Protein AF-A0A2S5M3R2-F1 (afdb_monomer)

Structure (mmCIF, N/CA/C/O backbone):
data_AF-A0A2S5M3R2-F1
#
_entry.id   AF-A0A2S5M3R2-F1
#
loop_
_atom_site.group_PDB
_atom_site.id
_atom_site.type_symbol
_atom_site.label_atom_id
_atom_site.label_alt_id
_atom_site.label_comp_id
_atom_site.label_asym_id
_atom_site.label_entity_id
_atom_site.label_seq_id
_atom_site.pdbx_PDB_ins_code
_atom_site.Cartn_x
_atom_site.Cartn_y
_atom_site.Cartn_z
_atom_site.occupancy
_atom_site.B_iso_or_equiv
_atom_site.auth_seq_id
_atom_site.auth_comp_id
_atom_site.auth_asym_id
_atom_site.auth_atom_id
_atom_site.pdbx_PDB_model_num
ATOM 1 N N . ASP A 1 1 ? -3.851 -7.785 20.267 1.00 93.06 1 ASP A N 1
ATOM 2 C CA . ASP A 1 1 ? -2.879 -7.201 19.318 1.00 93.06 1 ASP A CA 1
ATOM 3 C C . ASP A 1 1 ? -2.340 -8.259 18.379 1.00 93.06 1 ASP A C 1
ATOM 5 O O . ASP A 1 1 ? -2.235 -9.416 18.776 1.00 93.06 1 ASP A O 1
ATOM 9 N N . PHE A 1 2 ? -2.043 -7.892 17.132 1.00 96.75 2 PHE A N 1
ATOM 10 C CA . PHE A 1 2 ? -1.463 -8.812 16.149 1.00 96.75 2 PHE A CA 1
ATOM 11 C C . PHE A 1 2 ? -0.685 -8.077 15.053 1.00 96.75 2 PHE A C 1
ATOM 13 O O . PHE A 1 2 ? -0.838 -6.873 14.852 1.00 96.75 2 PHE A O 1
ATOM 20 N N . THR A 1 3 ? 0.117 -8.833 14.301 1.00 97.94 3 THR A N 1
ATOM 21 C CA . THR A 1 3 ? 0.715 -8.380 13.040 1.00 97.94 3 THR A CA 1
ATOM 22 C C . THR A 1 3 ? 0.255 -9.265 11.887 1.00 97.94 3 THR A C 1
ATOM 24 O O . THR A 1 3 ? -0.138 -10.418 12.083 1.00 97.94 3 THR A O 1
ATOM 27 N N . GLU A 1 4 ? 0.246 -8.704 10.684 1.00 98.31 4 GLU A N 1
ATOM 28 C CA . GLU A 1 4 ? -0.125 -9.390 9.447 1.00 98.31 4 GLU A CA 1
ATOM 29 C C . GLU A 1 4 ? 0.669 -8.778 8.283 1.00 98.31 4 GLU A C 1
ATOM 31 O O . GLU A 1 4 ? 1.124 -7.636 8.367 1.00 98.31 4 GLU A O 1
ATOM 36 N N . THR A 1 5 ? 0.880 -9.521 7.195 1.00 98.56 5 THR A N 1
ATOM 37 C CA . THR A 1 5 ? 1.657 -9.029 6.046 1.00 98.56 5 THR A CA 1
ATOM 38 C C . THR A 1 5 ? 0.950 -9.277 4.716 1.00 98.56 5 THR A C 1
ATOM 40 O O . THR A 1 5 ? 0.151 -10.204 4.574 1.00 98.56 5 THR A O 1
ATOM 43 N N . ARG A 1 6 ? 1.254 -8.450 3.712 1.00 98.38 6 ARG A N 1
ATOM 44 C CA . ARG A 1 6 ? 0.851 -8.639 2.311 1.00 98.38 6 ARG A CA 1
ATOM 45 C C . ARG A 1 6 ? 2.055 -8.524 1.398 1.00 98.38 6 ARG A C 1
ATOM 47 O O . ARG A 1 6 ? 2.900 -7.651 1.597 1.00 98.38 6 ARG A O 1
ATOM 54 N N . ASN A 1 7 ? 2.103 -9.393 0.389 1.00 98.12 7 ASN A N 1
ATOM 55 C CA . ASN A 1 7 ? 3.138 -9.420 -0.649 1.00 98.12 7 ASN A CA 1
ATOM 56 C C . ASN A 1 7 ? 4.573 -9.477 -0.096 1.00 98.12 7 ASN A C 1
ATOM 58 O O . ASN A 1 7 ? 5.511 -8.973 -0.711 1.00 98.12 7 ASN A O 1
ATOM 62 N N . LEU A 1 8 ? 4.744 -10.084 1.079 1.00 98.06 8 LEU A N 1
ATOM 63 C CA . LEU A 1 8 ? 6.023 -10.253 1.755 1.00 98.06 8 LEU A CA 1
ATOM 64 C C . LEU A 1 8 ? 6.329 -11.745 1.913 1.00 98.06 8 LEU A C 1
ATOM 66 O O . LEU A 1 8 ? 5.417 -12.528 2.173 1.00 98.06 8 LEU A O 1
ATOM 70 N N . PRO A 1 9 ? 7.604 -12.155 1.810 1.00 97.19 9 PRO A N 1
ATOM 71 C CA . PRO A 1 9 ? 8.002 -13.561 1.909 1.00 97.19 9 PRO A CA 1
ATOM 72 C C . PRO A 1 9 ? 8.023 -14.078 3.358 1.00 97.19 9 PRO A C 1
ATOM 74 O O . PRO A 1 9 ? 8.570 -15.139 3.643 1.00 97.19 9 PRO A O 1
ATOM 77 N N . THR A 1 10 ? 7.512 -13.304 4.313 1.00 97.69 10 THR A N 1
ATOM 78 C CA . THR A 1 10 ? 7.632 -13.586 5.740 1.00 97.69 10 THR A CA 1
ATOM 79 C C . THR A 1 10 ? 6.493 -12.937 6.512 1.00 97.69 10 THR A C 1
ATOM 81 O O . THR A 1 10 ? 6.037 -11.856 6.146 1.00 97.69 10 THR A O 1
ATOM 84 N N . ARG A 1 11 ? 6.069 -13.590 7.599 1.00 96.44 11 ARG A N 1
ATOM 85 C CA . ARG A 1 11 ? 5.111 -13.049 8.577 1.00 96.44 11 ARG A CA 1
ATOM 86 C C . ARG A 1 11 ? 5.793 -12.418 9.796 1.00 96.44 11 ARG A C 1
ATOM 88 O O . ARG A 1 11 ? 5.116 -11.836 10.630 1.00 96.44 11 ARG A O 1
ATOM 95 N N . ASP A 1 12 ? 7.116 -12.533 9.905 1.00 97.88 12 ASP A N 1
ATOM 96 C CA . ASP A 1 12 ? 7.896 -11.893 10.965 1.00 97.88 12 ASP A CA 1
ATOM 97 C C . ASP A 1 12 ? 8.010 -10.383 10.673 1.00 97.88 12 ASP A C 1
ATOM 99 O O . ASP A 1 12 ? 8.501 -10.017 9.599 1.00 97.88 12 ASP A O 1
ATOM 103 N N . PRO A 1 13 ? 7.580 -9.493 11.586 1.00 97.31 13 PRO A N 1
ATOM 104 C CA . PRO A 1 13 ? 7.510 -8.057 11.315 1.00 97.31 13 PRO A CA 1
ATOM 105 C C . PRO A 1 13 ? 8.889 -7.411 11.109 1.00 97.31 13 PRO A C 1
ATOM 107 O O . PRO A 1 13 ? 9.034 -6.511 10.280 1.00 97.31 13 PRO A O 1
ATOM 110 N N . HIS A 1 14 ? 9.933 -7.885 11.794 1.00 97.12 14 HIS A N 1
ATOM 111 C CA . HIS A 1 14 ? 11.284 -7.345 11.636 1.00 97.12 14 HIS A CA 1
ATOM 112 C C . HIS A 1 14 ? 11.902 -7.764 10.299 1.00 97.12 14 HIS A C 1
ATOM 114 O O . HIS A 1 14 ? 12.511 -6.943 9.607 1.00 97.12 14 HIS A O 1
ATOM 120 N N . LYS A 1 15 ? 11.729 -9.028 9.895 1.00 98.25 15 LYS A N 1
ATOM 121 C CA . LYS A 1 15 ? 12.145 -9.512 8.569 1.00 98.25 15 LYS A CA 1
ATOM 122 C C . LYS A 1 15 ? 11.341 -8.830 7.463 1.00 98.25 15 LYS A C 1
ATOM 124 O O . LYS A 1 15 ? 11.933 -8.435 6.462 1.00 98.25 15 LYS A O 1
ATOM 129 N N . ALA A 1 16 ? 10.038 -8.630 7.663 1.00 98.25 16 ALA A N 1
ATOM 130 C CA . ALA A 1 16 ? 9.171 -7.916 6.732 1.00 98.25 16 ALA A CA 1
ATOM 131 C C . ALA A 1 16 ? 9.695 -6.501 6.452 1.00 98.25 16 ALA A C 1
ATOM 133 O O . ALA A 1 16 ? 9.898 -6.147 5.291 1.00 98.25 16 ALA A O 1
ATOM 134 N N . LEU A 1 17 ? 10.007 -5.727 7.498 1.00 97.50 17 LEU A N 1
ATOM 135 C CA . LEU A 1 17 ? 10.586 -4.389 7.345 1.00 97.50 17 LEU A CA 1
ATOM 136 C C . LEU A 1 17 ? 11.913 -4.411 6.576 1.00 97.50 17 LEU A C 1
ATOM 138 O O . LEU A 1 17 ? 12.110 -3.564 5.707 1.00 97.50 17 LEU A O 1
ATOM 142 N N . ARG A 1 18 ? 12.791 -5.396 6.815 1.00 98.25 18 ARG A N 1
ATOM 143 C CA . ARG A 1 18 ? 14.038 -5.543 6.040 1.00 98.25 18 ARG A CA 1
ATOM 144 C C . ARG A 1 18 ? 13.778 -5.827 4.559 1.00 98.25 18 ARG A C 1
ATOM 146 O O . ARG A 1 18 ? 14.414 -5.213 3.707 1.00 98.25 18 ARG A O 1
ATOM 153 N N . CYS A 1 19 ? 12.820 -6.697 4.233 1.00 98.00 19 CYS A N 1
ATOM 154 C CA . CYS A 1 19 ? 12.415 -6.942 2.844 1.00 98.00 19 CYS A CA 1
ATOM 155 C C . CYS A 1 19 ? 11.866 -5.670 2.177 1.00 98.00 19 CYS A C 1
ATOM 157 O O . CYS A 1 19 ? 12.193 -5.386 1.023 1.00 98.00 19 CYS A O 1
ATOM 159 N N . MET A 1 20 ? 11.067 -4.886 2.905 1.00 98.50 20 MET A N 1
ATOM 160 C CA . MET A 1 20 ? 10.525 -3.617 2.411 1.00 98.50 20 MET A CA 1
ATOM 161 C C . MET A 1 20 ? 11.617 -2.574 2.175 1.00 98.50 20 MET A C 1
ATOM 163 O O . MET A 1 20 ? 11.630 -1.921 1.131 1.00 98.50 20 MET A O 1
ATOM 167 N N . GLN A 1 21 ? 12.553 -2.442 3.116 1.00 98.00 21 GLN A N 1
ATOM 168 C CA . GLN A 1 21 ? 13.716 -1.563 2.993 1.00 98.00 21 GLN A CA 1
ATOM 169 C C . GLN A 1 21 ? 14.575 -1.940 1.786 1.00 98.00 21 GLN A C 1
ATOM 171 O O . GLN A 1 21 ? 14.961 -1.057 1.022 1.00 98.00 21 GLN A O 1
ATOM 176 N N . TRP A 1 22 ? 14.818 -3.237 1.573 1.00 98.06 22 TRP A N 1
ATOM 177 C CA . TRP A 1 22 ? 15.576 -3.708 0.419 1.00 98.06 22 TRP A CA 1
ATOM 178 C C . TRP A 1 22 ? 14.906 -3.296 -0.896 1.00 98.06 22 TRP A C 1
ATOM 180 O O . TRP A 1 22 ? 15.550 -2.651 -1.720 1.00 98.06 22 TRP A O 1
ATOM 190 N N . LEU A 1 23 ? 13.606 -3.566 -1.074 1.00 98.12 23 LEU A N 1
ATOM 191 C CA . LEU A 1 23 ? 12.896 -3.171 -2.299 1.00 98.12 23 LEU A CA 1
ATOM 192 C C . LEU A 1 23 ? 12.906 -1.647 -2.497 1.00 98.12 23 LEU A C 1
ATOM 194 O O . LEU A 1 23 ? 13.070 -1.164 -3.615 1.00 98.12 23 LEU A O 1
ATOM 198 N N . ALA A 1 24 ? 12.742 -0.882 -1.416 1.00 97.31 24 ALA A N 1
ATOM 199 C CA . ALA A 1 24 ? 12.787 0.575 -1.471 1.00 97.31 24 ALA A CA 1
ATOM 200 C C . ALA A 1 24 ? 14.158 1.105 -1.930 1.00 97.31 24 ALA A C 1
ATOM 202 O O . ALA A 1 24 ? 14.207 2.022 -2.751 1.00 97.31 24 ALA A O 1
ATOM 203 N N . ALA A 1 25 ? 15.252 0.520 -1.432 1.00 96.88 25 ALA A N 1
ATOM 204 C CA . ALA A 1 25 ? 16.618 0.882 -1.808 1.00 96.88 25 ALA A CA 1
ATOM 205 C C . ALA A 1 25 ? 16.958 0.508 -3.263 1.00 96.88 25 ALA A C 1
ATOM 207 O O . ALA A 1 25 ? 17.664 1.260 -3.929 1.00 96.88 25 ALA A O 1
ATOM 208 N N . HIS A 1 26 ? 16.389 -0.586 -3.779 1.00 97.06 26 HIS A N 1
ATOM 209 C CA . HIS A 1 26 ? 16.664 -1.115 -5.124 1.00 97.06 26 HIS A CA 1
ATOM 210 C C . HIS A 1 26 ? 15.561 -0.778 -6.143 1.00 97.06 26 HIS A C 1
ATOM 212 O O . HIS A 1 26 ? 15.447 -1.405 -7.195 1.00 97.06 26 HIS A O 1
ATOM 218 N N . ALA A 1 27 ? 14.724 0.231 -5.869 1.00 96.12 27 ALA A N 1
ATOM 219 C CA . ALA A 1 27 ? 13.598 0.594 -6.734 1.00 96.12 27 ALA A CA 1
ATOM 220 C C . ALA A 1 27 ? 14.025 0.908 -8.181 1.00 96.12 27 ALA A C 1
ATOM 222 O O . ALA A 1 27 ? 13.293 0.610 -9.127 1.00 96.12 27 ALA A O 1
ATOM 223 N N . GLN A 1 28 ? 15.208 1.507 -8.356 1.00 94.88 28 GLN A N 1
ATOM 224 C CA . GLN A 1 28 ? 15.759 1.802 -9.677 1.00 94.88 28 GLN A CA 1
ATOM 225 C C . GLN A 1 28 ? 16.179 0.526 -10.412 1.00 94.88 28 GLN A C 1
ATOM 227 O O . GLN A 1 28 ? 15.871 0.400 -11.594 1.00 94.88 28 GLN A O 1
ATOM 232 N N . ASP A 1 29 ? 16.797 -0.428 -9.720 1.00 96.88 29 ASP A N 1
ATOM 233 C CA . ASP A 1 29 ? 17.224 -1.702 -10.306 1.00 96.88 29 ASP A CA 1
ATOM 234 C C . ASP A 1 29 ? 16.015 -2.513 -10.773 1.00 96.88 29 ASP A C 1
ATOM 236 O O . ASP A 1 29 ? 15.980 -2.985 -11.910 1.00 96.88 29 ASP A O 1
ATOM 240 N N . VAL A 1 30 ? 14.955 -2.567 -9.955 1.00 96.94 30 VAL A N 1
ATOM 241 C CA . VAL A 1 30 ? 13.675 -3.182 -10.349 1.00 96.94 30 VAL A CA 1
ATOM 242 C C . VAL A 1 30 ? 13.092 -2.491 -11.582 1.00 96.94 30 VAL A C 1
ATOM 244 O O . VAL A 1 30 ? 12.586 -3.150 -12.490 1.00 96.94 30 VAL A O 1
ATOM 247 N N . ARG A 1 31 ? 13.175 -1.158 -11.659 1.00 95.81 31 ARG A N 1
ATOM 248 C CA . ARG A 1 31 ? 12.669 -0.404 -12.812 1.00 95.81 31 ARG A CA 1
ATOM 249 C C . ARG A 1 31 ? 13.473 -0.674 -14.086 1.00 95.81 31 ARG A C 1
ATOM 251 O O . ARG A 1 31 ? 12.870 -0.776 -15.153 1.00 95.81 31 ARG A O 1
ATOM 258 N N . LEU A 1 32 ? 14.798 -0.789 -13.984 1.00 97.38 32 LEU A N 1
ATOM 259 C CA . LEU A 1 32 ? 15.682 -1.148 -15.098 1.00 97.38 32 LEU A CA 1
ATOM 260 C C . LEU A 1 32 ? 15.378 -2.568 -15.593 1.00 97.38 32 LEU A C 1
ATOM 262 O O . LEU A 1 32 ? 15.134 -2.759 -16.784 1.00 97.38 32 LEU A O 1
ATOM 266 N N . ALA A 1 33 ? 15.288 -3.536 -14.678 1.00 98.06 33 ALA A N 1
ATOM 267 C CA . ALA A 1 33 ? 14.945 -4.919 -15.002 1.00 98.06 33 ALA A CA 1
ATOM 268 C C . ALA A 1 33 ? 13.565 -5.025 -15.674 1.00 98.06 33 ALA A C 1
ATOM 270 O O . ALA A 1 33 ? 13.417 -5.692 -16.698 1.00 98.06 33 ALA A O 1
ATOM 271 N N . ALA A 1 34 ? 12.564 -4.304 -15.161 1.00 97.62 34 ALA A N 1
ATOM 272 C CA . ALA A 1 34 ? 11.230 -4.269 -15.753 1.00 97.62 34 ALA A CA 1
ATOM 273 C C . ALA A 1 34 ? 11.218 -3.636 -17.154 1.00 97.62 34 ALA A C 1
ATOM 275 O O . ALA A 1 34 ? 10.488 -4.097 -18.031 1.00 97.62 34 ALA A O 1
ATOM 276 N N . ALA A 1 35 ? 12.026 -2.599 -17.393 1.00 97.88 35 ALA A N 1
ATOM 277 C CA . ALA A 1 35 ? 12.169 -2.005 -18.720 1.00 97.88 35 ALA A CA 1
ATOM 278 C C . ALA A 1 35 ? 12.831 -2.976 -19.711 1.00 97.88 35 ALA A C 1
ATOM 280 O O . ALA A 1 35 ? 12.350 -3.103 -20.834 1.00 97.88 35 ALA A O 1
ATOM 281 N N . ALA A 1 36 ? 13.868 -3.704 -19.290 1.00 98.19 36 ALA A N 1
ATOM 282 C CA . ALA A 1 36 ? 14.519 -4.720 -20.116 1.00 98.19 36 ALA A CA 1
ATOM 283 C C . ALA A 1 36 ? 13.574 -5.886 -20.454 1.00 98.19 36 ALA A C 1
ATOM 285 O O . ALA A 1 36 ? 13.478 -6.294 -21.613 1.00 98.19 36 ALA A O 1
ATOM 286 N N . ALA A 1 37 ? 12.810 -6.371 -19.471 1.00 98.25 37 ALA A N 1
ATOM 287 C CA . ALA A 1 37 ? 11.796 -7.399 -19.691 1.00 98.25 37 ALA A CA 1
ATOM 288 C C . ALA A 1 37 ? 10.710 -6.930 -20.676 1.00 98.25 37 ALA A C 1
ATOM 290 O O . ALA A 1 37 ? 10.338 -7.671 -21.587 1.00 98.25 37 ALA A O 1
ATOM 291 N N . ALA A 1 38 ? 10.241 -5.686 -20.541 1.00 97.94 38 ALA A N 1
ATOM 292 C CA . ALA A 1 38 ? 9.252 -5.109 -21.446 1.00 97.94 38 ALA A CA 1
ATOM 293 C C . ALA A 1 38 ? 9.794 -4.893 -22.871 1.00 97.94 38 ALA A C 1
ATOM 295 O O . ALA A 1 38 ? 9.064 -5.134 -23.830 1.00 97.94 38 ALA A O 1
ATOM 296 N N . ALA A 1 39 ? 11.064 -4.500 -23.024 1.00 98.31 39 ALA A N 1
ATOM 297 C CA . ALA A 1 39 ? 11.723 -4.392 -24.327 1.00 98.31 39 ALA A CA 1
ATOM 298 C C . ALA A 1 39 ? 11.765 -5.748 -25.045 1.00 98.31 39 ALA A C 1
ATOM 300 O O . ALA A 1 39 ? 11.323 -5.860 -26.189 1.00 98.31 39 ALA A O 1
ATOM 301 N N . ARG A 1 40 ? 12.190 -6.800 -24.328 1.00 98.31 40 ARG A N 1
ATOM 302 C CA . ARG A 1 40 ? 12.204 -8.176 -24.840 1.00 98.31 40 ARG A CA 1
ATOM 303 C C . ARG A 1 40 ? 10.807 -8.639 -25.251 1.00 98.31 40 ARG A C 1
ATOM 305 O O . ARG A 1 40 ? 10.648 -9.187 -26.336 1.00 98.31 40 ARG A O 1
ATOM 312 N N . ALA A 1 41 ? 9.799 -8.399 -24.413 1.00 98.12 41 ALA A N 1
ATOM 313 C CA . ALA A 1 41 ? 8.412 -8.756 -24.714 1.00 98.12 41 ALA A CA 1
ATOM 314 C C . ALA A 1 41 ? 7.852 -8.003 -25.937 1.00 98.12 41 ALA A C 1
ATOM 316 O O . ALA A 1 41 ? 6.990 -8.526 -26.634 1.00 98.12 41 ALA A O 1
ATOM 317 N N . ALA A 1 42 ? 8.356 -6.798 -26.213 1.00 97.62 42 ALA A N 1
ATOM 318 C CA . ALA A 1 42 ? 7.990 -6.002 -27.380 1.00 97.62 42 ALA A CA 1
ATOM 319 C C . ALA A 1 42 ? 8.798 -6.341 -28.650 1.00 97.62 42 ALA A C 1
ATOM 321 O O . ALA A 1 42 ? 8.569 -5.710 -29.680 1.00 97.62 42 ALA A O 1
ATOM 322 N N . GLY A 1 43 ? 9.752 -7.280 -28.591 1.00 98.12 43 GLY A N 1
ATOM 323 C CA . GLY A 1 43 ? 10.643 -7.593 -29.715 1.00 98.12 43 GLY A CA 1
ATOM 324 C C . GLY A 1 43 ? 11.595 -6.449 -30.088 1.00 98.12 43 GLY A C 1
ATOM 325 O O . GLY A 1 43 ? 12.016 -6.356 -31.236 1.00 98.12 43 GLY A O 1
ATOM 326 N N . MET A 1 44 ? 11.905 -5.555 -29.144 1.00 98.12 44 MET A N 1
ATOM 327 C CA . MET A 1 44 ? 12.755 -4.378 -29.356 1.00 98.12 44 MET A CA 1
ATOM 328 C C . MET A 1 44 ? 14.111 -4.543 -28.665 1.00 98.12 44 MET A C 1
ATOM 330 O O . MET A 1 44 ? 14.217 -5.224 -27.641 1.00 98.12 44 MET A O 1
ATOM 334 N N . SER A 1 45 ? 15.137 -3.852 -29.176 1.00 98.31 45 SER A N 1
ATOM 335 C CA . SER A 1 45 ? 16.346 -3.594 -28.389 1.00 98.31 45 SER A CA 1
ATOM 336 C C . SER A 1 45 ? 15.993 -2.771 -27.142 1.00 98.31 45 SER A C 1
ATOM 338 O O . SER A 1 45 ? 14.971 -2.070 -27.099 1.00 98.31 45 SER A O 1
ATOM 340 N N . TYR A 1 46 ? 16.827 -2.852 -26.105 1.00 98.00 46 TYR A N 1
ATOM 341 C CA . TYR A 1 46 ? 16.615 -2.062 -24.894 1.00 98.00 46 TYR A CA 1
ATOM 342 C C . TYR A 1 46 ? 16.665 -0.559 -25.205 1.00 98.00 46 TYR A C 1
ATOM 344 O O . TYR A 1 46 ? 15.800 0.199 -24.764 1.00 98.00 46 TYR A O 1
ATOM 352 N N . GLU A 1 47 ? 17.625 -0.140 -26.026 1.00 97.94 47 GLU A N 1
ATOM 353 C CA . GLU A 1 47 ? 17.848 1.242 -26.442 1.00 97.94 47 GLU A CA 1
ATOM 354 C C . GLU A 1 47 ? 16.640 1.796 -27.209 1.00 97.94 47 GLU A C 1
ATOM 356 O O . GLU A 1 47 ? 16.144 2.881 -26.886 1.00 97.94 47 GLU A O 1
ATOM 361 N N . ASP A 1 48 ? 16.106 1.033 -28.170 1.00 98.25 48 ASP A N 1
ATOM 362 C CA . ASP A 1 48 ? 14.924 1.430 -28.941 1.00 98.25 48 ASP A CA 1
ATOM 363 C C . ASP A 1 48 ? 13.681 1.521 -28.064 1.00 98.25 48 ASP A C 1
ATOM 365 O O . ASP A 1 48 ? 12.898 2.471 -28.184 1.00 98.25 48 ASP A O 1
ATOM 369 N N . TYR A 1 49 ? 13.500 0.573 -27.144 1.00 98.25 49 TYR A N 1
ATOM 370 C CA . TYR A 1 49 ? 12.386 0.599 -26.205 1.00 98.25 49 TYR A CA 1
ATOM 371 C C . TYR A 1 49 ? 12.457 1.823 -25.286 1.00 98.25 49 TYR A C 1
ATOM 373 O O . TYR A 1 49 ? 11.459 2.527 -25.104 1.00 98.25 49 TYR A O 1
ATOM 381 N N . VAL A 1 50 ? 13.634 2.123 -24.728 1.00 97.44 50 VAL A N 1
ATOM 382 C CA . VAL A 1 50 ? 13.824 3.288 -23.855 1.00 97.44 50 VAL A CA 1
ATOM 383 C C . VAL A 1 50 ? 13.578 4.586 -24.618 1.00 97.44 50 VAL A C 1
ATOM 385 O O . VAL A 1 50 ? 12.842 5.441 -24.120 1.00 97.44 50 VAL A O 1
ATOM 388 N N . ARG A 1 51 ? 14.111 4.707 -25.838 1.00 97.38 51 ARG A N 1
ATOM 389 C CA . ARG A 1 51 ? 13.923 5.875 -26.706 1.00 97.38 51 ARG A CA 1
ATOM 390 C C . ARG A 1 51 ? 12.456 6.100 -27.073 1.00 97.38 51 ARG A C 1
ATOM 392 O O . ARG A 1 51 ? 11.980 7.228 -27.006 1.00 97.38 51 ARG A O 1
ATOM 399 N N . THR A 1 52 ? 11.732 5.045 -27.443 1.00 97.25 52 THR A N 1
ATOM 400 C CA . THR A 1 52 ? 10.360 5.157 -27.973 1.00 97.25 52 THR A CA 1
ATOM 401 C C . THR A 1 52 ? 9.284 5.186 -26.890 1.00 97.25 52 THR A C 1
ATOM 403 O O . THR A 1 52 ? 8.321 5.944 -26.994 1.00 97.25 52 THR A O 1
ATOM 406 N N . LYS A 1 53 ? 9.407 4.366 -25.840 1.00 96.25 53 LYS A N 1
ATOM 407 C CA . LYS A 1 53 ? 8.386 4.241 -24.783 1.00 96.25 53 LYS A CA 1
ATOM 408 C C . LYS A 1 53 ? 8.654 5.141 -23.585 1.00 96.25 53 LYS A C 1
ATOM 410 O O . LYS A 1 53 ? 7.731 5.392 -22.805 1.00 96.25 53 LYS A O 1
ATOM 415 N N . ASN A 1 54 ? 9.889 5.626 -23.439 1.00 94.81 54 ASN A N 1
ATOM 416 C CA . ASN A 1 54 ? 10.341 6.471 -22.337 1.00 94.81 54 ASN A CA 1
ATOM 417 C C . ASN A 1 54 ? 9.852 5.950 -20.964 1.00 94.81 54 ASN A C 1
ATOM 419 O O . ASN A 1 54 ? 9.089 6.621 -20.254 1.00 94.81 54 ASN A O 1
ATOM 423 N N . PRO A 1 55 ? 10.245 4.719 -20.574 1.00 93.31 55 PRO 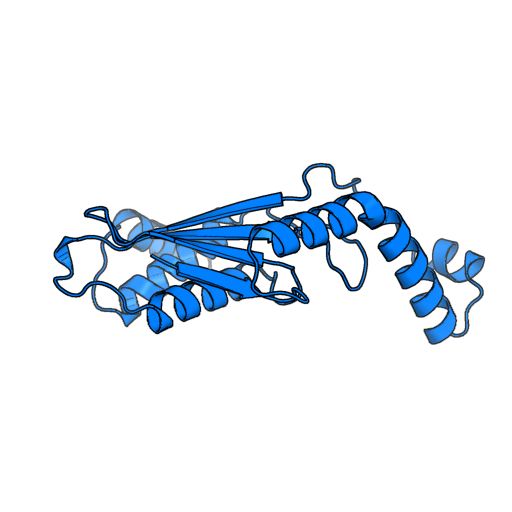A N 1
ATOM 424 C CA . PRO A 1 55 ? 9.743 4.065 -19.367 1.00 93.31 55 PRO A CA 1
ATOM 425 C C . PRO A 1 55 ? 10.191 4.765 -18.077 1.00 93.31 55 PRO A C 1
ATOM 427 O O . PRO A 1 55 ? 9.629 4.501 -17.011 1.00 93.31 55 PRO A O 1
ATOM 430 N N . PHE A 1 56 ? 11.163 5.678 -18.153 1.00 93.69 56 PHE A N 1
ATOM 431 C CA . PHE A 1 56 ? 11.710 6.442 -17.029 1.00 93.69 56 PHE A CA 1
ATOM 432 C C . PHE A 1 56 ? 11.101 7.839 -16.874 1.00 93.69 56 PHE A C 1
ATOM 434 O O . PHE A 1 56 ? 11.491 8.563 -15.962 1.00 93.69 56 PHE A O 1
ATOM 441 N N . ARG A 1 57 ? 10.099 8.201 -17.688 1.00 91.00 57 ARG A N 1
ATOM 442 C CA . ARG A 1 57 ? 9.409 9.491 -17.564 1.00 91.00 57 ARG A CA 1
ATOM 443 C C . ARG A 1 57 ? 8.792 9.714 -16.178 1.00 91.00 57 ARG A C 1
ATOM 445 O O . ARG A 1 57 ? 8.363 8.770 -15.500 1.00 91.00 57 ARG A O 1
ATOM 452 N N . GLY A 1 58 ? 8.655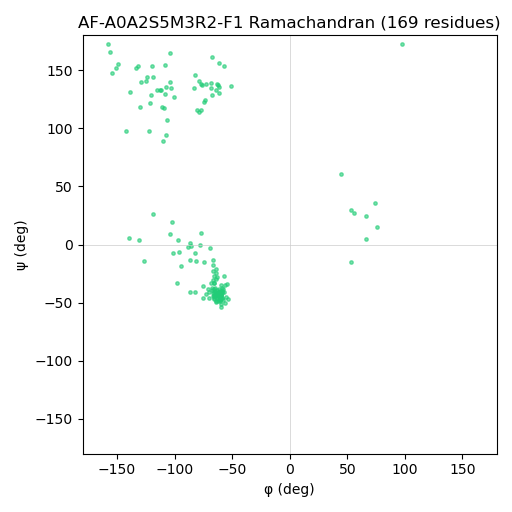 10.991 -15.827 1.00 87.06 58 GLY A N 1
ATOM 453 C CA . GLY A 1 58 ? 8.031 11.464 -14.593 1.00 87.06 58 GLY A CA 1
ATOM 454 C C . GLY A 1 58 ? 9.033 11.788 -13.484 1.00 87.06 58 GLY A C 1
ATOM 455 O O . GLY A 1 58 ? 10.230 11.539 -13.593 1.00 87.06 58 GLY A O 1
ATOM 456 N N . ARG A 1 59 ? 8.530 12.373 -12.393 1.00 86.62 59 ARG A N 1
ATOM 457 C CA . ARG A 1 59 ? 9.356 12.766 -11.246 1.00 86.62 59 ARG A CA 1
ATOM 458 C C . ARG A 1 59 ? 9.899 11.533 -10.520 1.00 86.62 59 ARG A C 1
ATOM 460 O O . ARG A 1 59 ? 9.165 10.575 -10.271 1.00 86.62 59 ARG A O 1
ATOM 467 N N . ARG A 1 60 ? 11.168 11.593 -10.109 1.00 85.88 60 ARG A N 1
ATOM 468 C CA . ARG A 1 60 ? 11.784 10.575 -9.250 1.00 85.88 60 ARG A CA 1
ATOM 469 C C . ARG A 1 60 ? 11.052 10.499 -7.903 1.00 85.88 60 ARG A C 1
ATOM 471 O O . ARG A 1 60 ? 10.811 11.521 -7.260 1.00 85.88 60 ARG A O 1
ATOM 478 N N . GLY A 1 61 ? 10.692 9.288 -7.482 1.00 85.62 61 GLY A N 1
ATOM 479 C CA . GLY A 1 61 ? 10.117 9.044 -6.159 1.00 85.62 61 GLY A CA 1
ATOM 480 C C . GLY A 1 61 ? 11.176 9.178 -5.063 1.00 85.62 61 GLY A C 1
ATOM 481 O O . GLY A 1 61 ? 12.295 8.713 -5.243 1.00 85.62 61 GLY A O 1
ATOM 482 N N . VAL A 1 62 ? 10.826 9.823 -3.944 1.00 88.19 62 VAL A N 1
ATOM 483 C CA . VAL A 1 62 ? 11.767 10.104 -2.833 1.00 88.19 62 VAL A CA 1
ATOM 484 C C . VAL A 1 62 ? 11.289 9.620 -1.460 1.00 88.19 62 VAL A C 1
ATOM 486 O O . VAL A 1 62 ? 12.077 9.551 -0.529 1.00 88.19 62 VAL A O 1
ATOM 489 N N . LYS A 1 63 ? 10.007 9.266 -1.311 1.00 94.31 63 LYS A N 1
ATOM 490 C CA . LYS A 1 63 ? 9.429 8.769 -0.049 1.00 94.31 63 LYS A CA 1
ATOM 491 C C . LYS A 1 63 ? 8.834 7.383 -0.298 1.00 94.31 63 LYS A C 1
ATOM 493 O O . LYS A 1 63 ? 7.743 7.329 -0.865 1.00 94.31 63 LYS A O 1
ATOM 498 N N . PRO A 1 64 ? 9.538 6.283 0.017 1.00 95.56 64 PRO A N 1
ATOM 499 C CA . PRO A 1 64 ? 9.113 4.941 -0.377 1.00 95.56 64 PRO A CA 1
ATOM 500 C C . PRO A 1 64 ? 8.054 4.345 0.546 1.00 95.56 64 PRO A C 1
ATOM 502 O O . PRO A 1 64 ? 7.412 3.381 0.161 1.00 95.56 64 PRO A O 1
ATOM 505 N N . VAL A 1 65 ? 7.826 4.917 1.726 1.00 96.56 65 VAL A N 1
ATOM 506 C CA . VAL A 1 65 ? 6.844 4.407 2.688 1.00 96.56 65 VAL A CA 1
ATOM 507 C C . VAL A 1 65 ? 5.585 5.272 2.671 1.00 96.56 65 VAL A C 1
ATOM 509 O O . VAL A 1 65 ? 5.662 6.498 2.558 1.00 96.56 65 VAL A O 1
ATOM 512 N N . TYR A 1 66 ? 4.432 4.621 2.764 1.00 98.00 66 TYR A N 1
ATOM 513 C CA . TYR A 1 66 ? 3.132 5.221 3.031 1.00 98.00 66 TYR A CA 1
ATOM 514 C C . TYR A 1 66 ? 2.568 4.608 4.313 1.00 98.00 66 TYR A C 1
ATOM 516 O O . TYR A 1 66 ? 2.540 3.384 4.432 1.00 98.00 66 TYR A O 1
ATOM 524 N N . THR A 1 67 ? 2.149 5.438 5.266 1.00 97.81 67 THR A N 1
ATOM 525 C CA . THR A 1 67 ? 1.580 4.981 6.537 1.00 97.81 67 THR A CA 1
ATOM 526 C C . THR A 1 67 ? 0.197 5.566 6.759 1.00 97.81 67 THR A C 1
ATOM 528 O O . THR A 1 67 ? -0.073 6.712 6.406 1.00 97.81 67 THR A O 1
ATOM 531 N N . MET A 1 68 ? -0.677 4.773 7.367 1.00 97.75 68 MET A N 1
ATOM 532 C CA . MET A 1 68 ? -2.000 5.199 7.819 1.00 97.75 68 MET A CA 1
ATOM 533 C C . MET A 1 68 ? -2.513 4.273 8.911 1.00 97.75 68 MET A C 1
ATOM 535 O O . MET A 1 68 ? -1.918 3.224 9.161 1.00 97.75 68 MET A O 1
ATOM 539 N N . SER A 1 69 ? -3.639 4.630 9.518 1.00 97.56 69 SER A N 1
ATOM 540 C CA . SER A 1 69 ? -4.401 3.720 10.360 1.00 97.56 69 SER A CA 1
ATOM 541 C C . SER A 1 69 ? -5.890 3.771 10.044 1.00 97.56 69 SER A C 1
ATOM 543 O O . SER A 1 69 ? -6.418 4.786 9.590 1.00 97.56 69 SER A O 1
ATOM 545 N N . ILE A 1 70 ? -6.560 2.652 10.299 1.00 96.88 70 ILE A N 1
ATOM 546 C CA . ILE A 1 70 ? -8.017 2.556 10.380 1.00 96.88 70 ILE A CA 1
ATOM 547 C C . ILE A 1 70 ? -8.340 2.356 11.856 1.00 96.88 70 ILE A C 1
ATOM 549 O O . ILE A 1 70 ? -7.740 1.490 12.490 1.00 96.88 70 ILE A O 1
ATOM 553 N N . ALA A 1 71 ? -9.256 3.155 12.398 1.00 94.94 71 ALA A N 1
ATOM 554 C CA . ALA A 1 71 ? -9.660 3.090 13.797 1.00 94.94 71 ALA A CA 1
ATOM 555 C C . ALA A 1 71 ? -11.174 2.905 13.913 1.00 94.94 71 ALA A C 1
ATOM 557 O O . ALA A 1 71 ? -11.945 3.508 13.163 1.00 94.94 71 ALA A O 1
ATOM 558 N N . TRP A 1 72 ? -11.595 2.087 14.873 1.00 93.69 72 TRP A N 1
ATOM 559 C CA . TRP A 1 72 ? -12.997 1.813 15.163 1.00 93.69 72 TRP A CA 1
ATOM 560 C C . TRP A 1 72 ? -13.433 2.588 16.408 1.00 93.69 72 TRP A C 1
ATOM 562 O O . TRP A 1 72 ? -12.719 2.654 17.406 1.00 93.69 72 TRP A O 1
ATOM 572 N N . HIS A 1 73 ? -14.604 3.220 16.333 1.00 91.25 73 HIS A N 1
ATOM 573 C CA . HIS A 1 73 ? -15.152 4.017 17.429 1.00 91.25 73 HIS A CA 1
ATOM 574 C C . HIS A 1 73 ? -15.734 3.118 18.539 1.00 91.25 73 HIS A C 1
ATOM 576 O O . HIS A 1 73 ? -16.445 2.166 18.208 1.00 91.25 73 HIS A O 1
ATOM 582 N N . PRO A 1 74 ? -15.505 3.420 19.834 1.00 85.50 74 PRO A N 1
ATOM 583 C CA . PRO A 1 74 ? -15.890 2.559 20.958 1.00 85.50 74 PRO A CA 1
ATOM 584 C C . PRO A 1 74 ? -17.401 2.396 21.127 1.00 85.50 74 PRO A C 1
ATOM 586 O O . PRO A 1 74 ? -17.853 1.374 21.629 1.00 85.50 74 PRO A O 1
ATOM 589 N N . THR A 1 75 ? -18.203 3.372 20.691 1.00 75.25 75 THR A N 1
ATOM 590 C CA . THR A 1 75 ? -19.669 3.342 20.875 1.00 75.25 75 THR A CA 1
ATOM 591 C C . THR A 1 75 ? -20.387 2.278 20.048 1.00 75.25 75 THR A C 1
ATOM 593 O O . THR A 1 75 ? -21.602 2.157 20.157 1.00 75.25 75 THR A O 1
ATOM 596 N N . LYS A 1 76 ? -19.675 1.515 19.209 1.00 66.25 76 LYS A N 1
ATOM 597 C CA . LYS A 1 76 ? -20.280 0.450 18.402 1.00 66.25 76 LYS A CA 1
ATOM 598 C C . LYS A 1 76 ? -20.565 -0.843 19.184 1.00 66.25 76 LYS A C 1
ATOM 600 O O . LYS A 1 76 ? -21.097 -1.756 18.574 1.00 66.25 76 LYS A O 1
ATOM 605 N N . ASN A 1 77 ? -20.259 -0.920 20.488 1.00 58.16 77 ASN A N 1
ATOM 606 C CA . ASN A 1 77 ? -20.424 -2.078 21.399 1.00 58.16 77 ASN A CA 1
ATOM 607 C C . ASN A 1 77 ? -19.795 -3.419 20.951 1.00 58.16 77 ASN A C 1
ATOM 609 O O . ASN A 1 77 ? -19.555 -4.269 21.803 1.00 58.16 77 ASN A O 1
ATOM 613 N N . ASP A 1 78 ? -19.412 -3.563 19.683 1.00 71.12 78 ASP A N 1
ATOM 614 C CA . ASP A 1 78 ? -18.652 -4.674 19.129 1.00 71.12 78 ASP A CA 1
ATOM 615 C C . ASP A 1 78 ? -17.233 -4.221 18.779 1.00 71.12 78 ASP A C 1
ATOM 617 O O . ASP A 1 78 ? -17.003 -3.355 17.925 1.00 71.12 78 ASP A O 1
ATOM 621 N N . LYS A 1 79 ? -16.248 -4.832 19.444 1.00 82.00 79 LYS A N 1
ATOM 622 C CA . LYS A 1 79 ? -14.846 -4.722 19.032 1.00 82.00 79 LYS A CA 1
ATOM 623 C C . LYS A 1 79 ? -14.680 -5.461 17.696 1.00 82.00 79 LYS A C 1
ATOM 625 O O . LYS A 1 79 ? -15.163 -6.586 17.578 1.00 82.00 79 LYS A O 1
ATOM 630 N N . PRO A 1 80 ? -13.989 -4.881 16.697 1.00 91.12 80 PRO A N 1
ATOM 631 C CA . PRO A 1 80 ? -13.784 -5.564 15.427 1.00 91.12 80 PRO A CA 1
ATOM 632 C C . PRO A 1 80 ? -12.969 -6.845 15.647 1.00 91.12 80 PRO A C 1
ATOM 634 O O . PRO A 1 80 ? -11.979 -6.839 16.384 1.00 91.12 80 PRO A O 1
ATOM 637 N N . SER A 1 81 ? -13.363 -7.940 14.993 1.00 93.62 81 SER A N 1
ATOM 638 C CA . SER A 1 81 ? -12.546 -9.155 14.971 1.00 93.62 81 SER A CA 1
ATOM 639 C C . SER A 1 81 ? -11.251 -8.926 14.187 1.00 93.62 81 SER A C 1
ATOM 641 O O . SER A 1 81 ? -11.147 -8.007 13.367 1.00 93.62 81 SER A O 1
ATOM 643 N N . ARG A 1 82 ? -10.259 -9.797 14.396 1.00 95.81 82 ARG A N 1
ATOM 644 C CA . ARG A 1 82 ? -9.004 -9.790 13.633 1.00 95.81 82 ARG A CA 1
ATOM 645 C C . ARG A 1 82 ? -9.271 -9.840 12.128 1.00 95.81 82 ARG A C 1
ATOM 647 O O . ARG A 1 82 ? -8.703 -9.057 11.370 1.00 95.81 82 ARG A O 1
ATOM 654 N N . GLU A 1 83 ? -10.152 -10.739 11.709 1.00 96.94 83 GLU A N 1
ATOM 655 C CA . GLU A 1 83 ? -10.532 -10.965 10.315 1.00 96.94 83 GLU A CA 1
ATOM 656 C C . GLU A 1 83 ? -11.172 -9.711 9.720 1.00 96.94 83 GLU A C 1
ATOM 658 O O . GLU A 1 83 ? -10.842 -9.324 8.601 1.00 96.94 83 GLU A O 1
ATOM 663 N N . HIS A 1 84 ? -12.020 -9.028 10.494 1.00 95.44 84 HIS A N 1
ATOM 664 C CA . HIS A 1 84 ? -12.660 -7.783 10.080 1.00 95.44 84 HIS A CA 1
ATOM 665 C C . HIS A 1 84 ? -11.657 -6.639 9.906 1.00 95.44 84 HIS A C 1
ATOM 667 O O . HIS A 1 84 ? -11.701 -5.921 8.906 1.00 95.44 84 HIS A O 1
ATOM 673 N N . MET A 1 85 ? -10.714 -6.485 10.842 1.00 97.25 85 MET A N 1
ATOM 674 C CA . MET A 1 85 ? -9.660 -5.466 10.740 1.00 97.25 85 MET A CA 1
ATOM 675 C C . MET A 1 85 ? -8.777 -5.695 9.509 1.00 97.25 85 MET A C 1
ATOM 677 O O . MET A 1 85 ? -8.437 -4.745 8.803 1.00 97.25 85 MET A O 1
ATOM 681 N N . ILE A 1 86 ? -8.434 -6.955 9.237 1.00 98.38 86 ILE A N 1
ATOM 682 C CA . ILE A 1 86 ? -7.649 -7.350 8.065 1.00 98.38 86 ILE A CA 1
ATOM 683 C C . ILE A 1 86 ? -8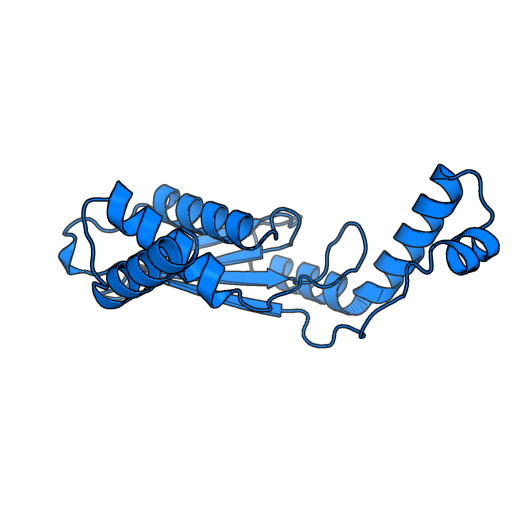.431 -7.095 6.769 1.00 98.38 86 ILE A C 1
ATOM 685 O O . ILE A 1 86 ? -7.882 -6.505 5.841 1.00 98.38 86 ILE A O 1
ATOM 689 N N . ALA A 1 87 ? -9.711 -7.473 6.711 1.00 98.12 87 ALA A N 1
ATOM 690 C CA . ALA A 1 87 ? -10.557 -7.242 5.542 1.00 98.12 87 ALA A CA 1
ATOM 691 C C . ALA A 1 87 ? -10.690 -5.744 5.221 1.00 98.12 87 ALA A C 1
ATOM 693 O O . ALA A 1 87 ? -10.510 -5.341 4.073 1.00 98.12 87 ALA A O 1
ATOM 694 N N . ALA A 1 88 ? -10.909 -4.903 6.237 1.00 97.81 88 ALA A N 1
ATOM 695 C CA . ALA A 1 88 ? -10.945 -3.451 6.074 1.00 97.81 88 ALA A CA 1
ATOM 696 C C . ALA A 1 88 ? -9.607 -2.891 5.553 1.00 97.81 88 ALA A C 1
ATOM 698 O O . ALA A 1 88 ? -9.595 -2.043 4.658 1.00 97.81 88 ALA A O 1
ATOM 699 N N . ALA A 1 89 ? -8.475 -3.387 6.064 1.00 98.50 89 ALA A N 1
ATOM 700 C CA . ALA A 1 89 ? -7.154 -3.000 5.571 1.00 98.50 89 ALA A CA 1
ATOM 701 C C . ALA A 1 89 ? -6.949 -3.392 4.095 1.00 98.50 89 ALA A C 1
ATOM 703 O O . ALA A 1 89 ? -6.460 -2.579 3.307 1.00 98.50 89 ALA A O 1
ATOM 704 N N . ASP A 1 90 ? -7.375 -4.592 3.691 1.00 98.69 90 ASP A N 1
ATOM 705 C CA . ASP A 1 90 ? -7.296 -5.061 2.303 1.00 98.69 90 ASP A CA 1
ATOM 706 C C . ASP A 1 90 ? -8.204 -4.250 1.353 1.00 98.69 90 ASP A C 1
ATOM 708 O O . ASP A 1 90 ? -7.796 -3.925 0.230 1.00 98.69 90 ASP A O 1
ATOM 712 N N . GLU A 1 91 ? -9.408 -3.860 1.791 1.00 98.50 91 GLU A N 1
ATOM 713 C CA . GLU A 1 91 ? -10.289 -2.951 1.043 1.00 98.50 91 GLU A CA 1
ATOM 714 C C . GLU A 1 91 ? -9.628 -1.582 0.818 1.00 98.50 91 GLU A C 1
ATOM 716 O O . GLU A 1 91 ? -9.639 -1.064 -0.304 1.00 98.50 91 GLU A O 1
ATOM 721 N N . VAL A 1 92 ? -8.989 -1.015 1.846 1.00 98.44 92 VAL A N 1
ATOM 722 C CA . VAL A 1 92 ? -8.273 0.266 1.745 1.00 98.44 92 VAL A CA 1
ATOM 723 C C . VAL A 1 92 ? -7.074 0.172 0.802 1.00 98.44 92 VAL A C 1
ATOM 725 O O . VAL A 1 92 ? -6.902 1.039 -0.059 1.00 98.44 92 VAL A O 1
ATOM 728 N N . ILE A 1 93 ? -6.269 -0.890 0.897 1.00 98.38 93 ILE A N 1
ATOM 729 C CA . ILE A 1 93 ? -5.143 -1.129 -0.021 1.00 98.38 93 ILE A CA 1
ATOM 730 C C . ILE A 1 93 ? -5.639 -1.181 -1.473 1.00 98.38 93 ILE A C 1
ATOM 732 O O . ILE A 1 93 ? -5.012 -0.604 -2.372 1.00 98.38 93 ILE A O 1
ATOM 736 N N . ARG A 1 94 ? -6.793 -1.817 -1.711 1.00 98.31 94 ARG A N 1
ATOM 737 C CA . ARG A 1 94 ? -7.440 -1.854 -3.027 1.00 98.31 94 ARG A CA 1
ATOM 738 C C . ARG A 1 94 ? -7.919 -0.476 -3.472 1.00 98.31 94 ARG A C 1
ATOM 740 O O . ARG A 1 94 ? -7.612 -0.082 -4.595 1.00 98.31 94 ARG A O 1
ATOM 747 N N . ALA A 1 95 ? -8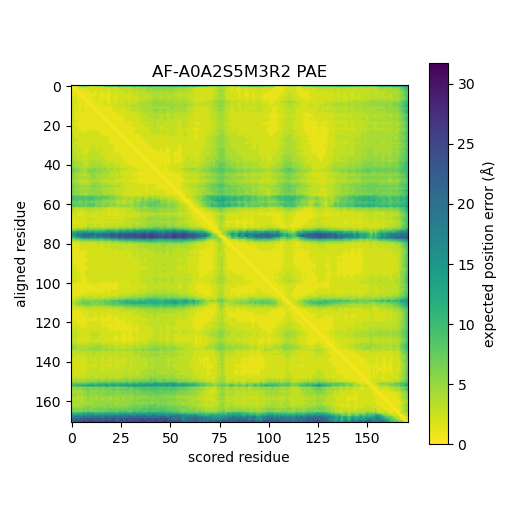.597 0.277 -2.607 1.00 97.88 95 ALA A N 1
ATOM 748 C CA . ALA A 1 95 ? -9.066 1.632 -2.903 1.00 97.88 95 ALA A CA 1
ATOM 749 C C . ALA A 1 95 ? -7.907 2.584 -3.255 1.00 97.88 95 ALA A C 1
ATOM 751 O O . ALA A 1 95 ? -8.033 3.438 -4.135 1.00 97.88 95 ALA A O 1
ATOM 752 N N . LEU A 1 96 ? -6.747 2.407 -2.619 1.00 97.75 96 LEU A N 1
ATOM 753 C CA . LEU A 1 96 ? -5.526 3.156 -2.915 1.00 97.75 96 LEU A CA 1
ATOM 754 C C . LEU A 1 96 ? -4.844 2.725 -4.225 1.00 97.75 96 LEU A C 1
ATOM 756 O O . LEU A 1 96 ? -4.016 3.478 -4.744 1.00 97.75 96 LEU A O 1
ATOM 760 N N . GLY A 1 97 ? -5.202 1.567 -4.790 1.00 97.06 97 GLY A N 1
ATOM 761 C CA . GLY A 1 97 ? -4.564 0.992 -5.977 1.00 97.06 97 GLY A CA 1
ATOM 762 C C . GLY A 1 97 ? -3.185 0.403 -5.678 1.00 97.06 97 GLY A C 1
ATOM 763 O O . GLY A 1 97 ? -2.269 0.535 -6.488 1.00 97.06 97 GLY A O 1
ATOM 764 N N . MET A 1 98 ? -3.016 -0.184 -4.490 1.00 97.94 98 MET A N 1
ATOM 765 C CA . MET A 1 98 ? -1.738 -0.681 -3.973 1.00 97.94 98 MET A CA 1
ATOM 766 C C . MET A 1 98 ? -1.745 -2.196 -3.699 1.00 97.94 98 MET A C 1
ATOM 768 O O . MET A 1 98 ? -0.995 -2.674 -2.856 1.00 97.94 98 MET A O 1
ATOM 772 N N . THR A 1 99 ? -2.576 -2.977 -4.394 1.00 97.88 99 THR A N 1
ATOM 773 C CA . THR A 1 99 ? -2.763 -4.419 -4.122 1.00 97.88 99 THR A CA 1
ATOM 774 C C . THR A 1 99 ? -1.522 -5.280 -4.355 1.00 97.88 99 THR A C 1
ATOM 776 O O . THR A 1 99 ? -1.403 -6.340 -3.752 1.00 97.88 99 THR A O 1
ATOM 779 N N . ASP A 1 100 ? -0.593 -4.843 -5.205 1.00 97.50 100 ASP A N 1
ATOM 780 C CA . ASP A 1 100 ? 0.696 -5.503 -5.458 1.00 97.50 100 ASP A CA 1
ATOM 781 C C . ASP A 1 100 ? 1.809 -5.036 -4.501 1.00 97.50 100 ASP A C 1
ATOM 783 O O . ASP A 1 100 ? 2.948 -5.492 -4.596 1.00 97.50 100 ASP A O 1
ATOM 787 N N . ARG A 1 101 ? 1.524 -4.082 -3.607 1.00 98.25 101 ARG A N 1
ATOM 788 C CA . ARG A 1 101 ? 2.527 -3.484 -2.725 1.00 98.25 101 ARG A CA 1
ATOM 789 C C . ARG A 1 101 ? 2.777 -4.344 -1.498 1.00 98.25 101 ARG A C 1
ATOM 791 O O . ARG A 1 101 ? 1.862 -4.950 -0.945 1.00 98.25 101 ARG A O 1
ATOM 798 N N . GLN A 1 102 ? 4.024 -4.347 -1.038 1.00 98.69 102 GLN A N 1
ATOM 799 C CA . GLN A 1 102 ? 4.364 -4.908 0.267 1.00 98.69 102 GLN A CA 1
ATOM 800 C C . GLN A 1 102 ? 3.678 -4.095 1.364 1.00 98.69 102 GLN A C 1
ATOM 802 O O . GLN A 1 102 ? 3.762 -2.865 1.353 1.00 98.69 102 GLN A O 1
ATOM 807 N N . CYS A 1 103 ? 3.041 -4.766 2.318 1.00 98.75 103 CYS A N 1
ATOM 808 C CA . CYS A 1 103 ? 2.435 -4.108 3.469 1.00 98.75 103 CYS A CA 1
ATOM 809 C C . CYS A 1 103 ? 2.688 -4.901 4.750 1.00 98.75 103 CYS A C 1
ATOM 811 O O . CYS A 1 103 ? 2.442 -6.105 4.789 1.00 98.75 103 CYS A O 1
ATOM 813 N N . LEU A 1 104 ? 3.148 -4.210 5.791 1.00 98.75 104 LEU A N 1
ATOM 814 C CA . LEU A 1 104 ? 3.109 -4.682 7.169 1.00 98.75 104 LEU A CA 1
ATOM 815 C C . LEU A 1 104 ? 1.923 -4.019 7.871 1.00 98.75 104 LEU A C 1
ATOM 817 O O . LEU A 1 104 ? 1.798 -2.794 7.865 1.00 98.75 104 LEU A O 1
ATOM 821 N N . MET A 1 105 ? 1.077 -4.837 8.481 1.00 98.62 105 MET A N 1
ATOM 822 C CA . MET A 1 105 ? -0.060 -4.412 9.279 1.00 98.62 105 MET A CA 1
ATOM 823 C C . MET A 1 105 ? 0.229 -4.666 10.757 1.00 98.62 105 MET A C 1
ATOM 825 O O . MET A 1 105 ? 0.704 -5.746 11.117 1.00 98.62 105 MET A O 1
ATOM 829 N N . VAL A 1 106 ? -0.080 -3.693 11.609 1.00 98.25 106 VAL A N 1
ATOM 830 C CA . VAL A 1 106 ? 0.068 -3.798 13.068 1.00 98.25 106 VAL A CA 1
ATOM 831 C C . VAL A 1 106 ? -1.233 -3.351 13.712 1.00 98.25 106 VAL A C 1
ATOM 833 O O . VAL A 1 106 ? -1.651 -2.214 13.512 1.00 98.25 106 VAL A O 1
ATOM 836 N N . ALA A 1 107 ? -1.892 -4.241 14.443 1.00 97.88 107 ALA A N 1
ATOM 837 C CA . ALA A 1 107 ? -3.184 -3.973 15.054 1.00 97.88 107 ALA A CA 1
ATOM 838 C C . ALA A 1 107 ? -3.096 -3.938 16.579 1.00 97.88 107 ALA A C 1
ATOM 840 O O . ALA A 1 107 ? -2.567 -4.862 17.206 1.00 97.88 107 ALA A O 1
ATOM 841 N N . HIS A 1 108 ? -3.701 -2.897 17.140 1.00 95.62 108 HIS A N 1
ATOM 842 C CA . HIS A 1 108 ? -3.811 -2.620 18.563 1.00 95.62 108 HIS A CA 1
ATOM 843 C C . HIS A 1 108 ? -5.280 -2.679 18.986 1.00 95.62 108 HIS A C 1
ATOM 845 O O . HIS A 1 108 ? -6.168 -2.138 18.322 1.00 95.62 108 HIS A O 1
ATOM 851 N N . THR A 1 109 ? -5.539 -3.378 20.085 1.00 89.75 109 THR A N 1
ATOM 852 C CA . THR A 1 109 ? -6.880 -3.638 20.654 1.00 89.75 109 THR A CA 1
ATOM 853 C C . THR A 1 109 ? -6.950 -3.332 22.154 1.00 89.75 109 THR A C 1
ATOM 855 O O . THR A 1 109 ? -7.969 -3.571 22.805 1.00 89.75 109 THR A O 1
ATOM 858 N N . ASP A 1 110 ? -5.847 -2.817 22.681 1.00 87.19 110 ASP A N 1
ATOM 859 C CA . ASP A 1 110 ? -5.541 -2.485 24.068 1.00 87.19 110 ASP A CA 1
ATOM 860 C C . ASP A 1 110 ? -6.008 -1.075 24.475 1.00 87.19 110 ASP A C 1
ATOM 862 O O . ASP A 1 110 ? -6.092 -0.770 25.662 1.00 87.19 110 ASP A O 1
ATOM 866 N N . THR A 1 111 ? -6.377 -0.229 23.509 1.00 86.25 111 THR A N 1
ATOM 867 C CA . THR A 1 111 ? -6.956 1.106 23.742 1.00 86.25 111 THR A CA 1
ATOM 868 C C . THR A 1 111 ? -8.472 1.132 23.485 1.00 86.25 111 THR A C 1
ATOM 870 O O . THR A 1 111 ? -9.003 0.223 22.837 1.00 86.25 111 THR A O 1
ATOM 873 N N . PRO A 1 112 ? -9.206 2.176 23.936 1.00 88.06 112 PRO A N 1
ATOM 874 C CA . PRO A 1 112 ? -10.645 2.295 23.675 1.00 88.06 112 PRO A CA 1
ATOM 875 C C . PRO A 1 112 ? -11.018 2.287 22.188 1.00 88.06 112 PRO A C 1
ATOM 877 O O . PRO A 1 112 ? -12.119 1.874 21.839 1.00 88.06 112 PRO A O 1
ATOM 880 N N . HIS A 1 113 ? -10.107 2.722 21.315 1.00 91.69 113 HIS A N 1
ATOM 881 C CA . HIS A 1 113 ? -10.279 2.687 19.868 1.00 91.69 113 HIS A CA 1
ATOM 882 C C . HIS A 1 113 ? -9.377 1.602 19.271 1.00 91.69 113 HIS A C 1
ATOM 884 O O . HIS A 1 113 ? -8.217 1.894 18.968 1.00 91.69 113 HIS A O 1
ATOM 890 N N . PRO A 1 114 ? -9.869 0.367 19.056 1.00 94.50 114 PRO A N 1
ATOM 891 C CA . PRO A 1 114 ? -9.139 -0.619 18.272 1.00 94.50 114 PRO A CA 1
ATOM 892 C C . PRO A 1 114 ? -8.718 -0.013 16.935 1.00 94.50 114 PRO A C 1
ATOM 894 O O . PRO A 1 114 ? -9.506 0.695 16.303 1.00 94.50 114 PRO A O 1
ATOM 897 N N . HIS A 1 115 ? -7.484 -0.256 16.509 1.00 96.56 115 HIS A N 1
ATOM 898 C CA . HIS A 1 115 ? -6.960 0.309 15.272 1.00 96.56 115 HIS A CA 1
ATOM 899 C C . HIS A 1 115 ? -5.909 -0.590 14.627 1.00 96.56 115 HIS A C 1
ATOM 901 O O . HIS A 1 115 ? -5.219 -1.355 15.294 1.00 96.56 115 HIS A O 1
ATOM 907 N N . ILE A 1 116 ? -5.796 -0.500 13.305 1.00 98.19 116 ILE A N 1
ATOM 908 C CA . ILE A 1 116 ? -4.785 -1.194 12.506 1.00 98.19 116 ILE A CA 1
ATOM 909 C C . ILE A 1 116 ? -3.962 -0.159 11.750 1.00 98.19 116 ILE A C 1
ATOM 911 O O . ILE A 1 116 ? -4.507 0.643 10.994 1.00 98.19 116 ILE A O 1
ATOM 915 N N . HIS A 1 117 ? -2.651 -0.162 11.965 1.00 98.44 117 HIS A N 1
ATOM 916 C CA . HIS A 1 117 ? -1.683 0.583 11.177 1.00 98.44 117 HIS A CA 1
ATOM 917 C C . HIS A 1 117 ? -1.323 -0.202 9.923 1.00 98.44 117 HIS A C 1
ATOM 919 O O . HIS A 1 117 ? -1.032 -1.394 9.995 1.00 98.44 117 HIS A O 1
ATOM 925 N N . LEU A 1 118 ? -1.293 0.481 8.783 1.00 98.69 118 LEU A N 1
ATOM 926 C CA . LEU A 1 118 ? -0.802 -0.046 7.518 1.00 98.69 118 LEU A CA 1
ATOM 927 C C . LEU A 1 118 ? 0.498 0.682 7.184 1.00 98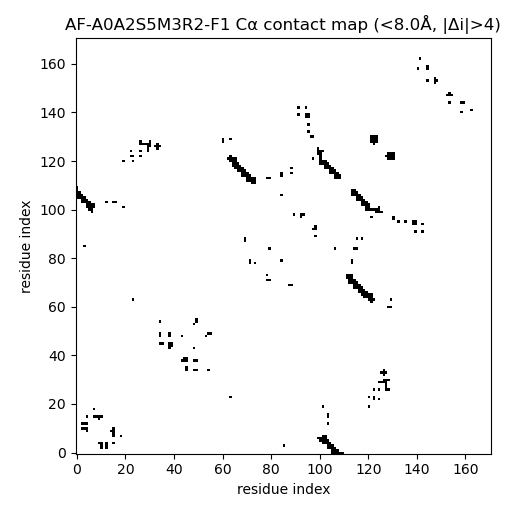.69 118 LEU A C 1
ATOM 929 O O . LEU A 1 118 ? 0.495 1.898 6.989 1.00 98.69 118 LEU A O 1
ATOM 933 N N . ILE A 1 119 ? 1.599 -0.057 7.092 1.00 98.69 119 ILE A N 1
ATOM 934 C CA . ILE A 1 119 ? 2.886 0.423 6.584 1.00 98.69 119 ILE A CA 1
ATOM 935 C C . ILE A 1 119 ? 3.063 -0.191 5.199 1.00 98.69 119 ILE A C 1
ATOM 937 O O . ILE A 1 119 ? 3.277 -1.394 5.075 1.00 98.69 119 ILE A O 1
ATOM 941 N N . ILE A 1 120 ? 2.927 0.615 4.148 1.00 98.69 120 ILE A N 1
ATOM 942 C CA . ILE A 1 120 ? 2.913 0.166 2.750 1.00 98.69 120 ILE A CA 1
ATOM 943 C C . ILE A 1 120 ? 4.174 0.658 2.038 1.00 98.69 120 ILE A C 1
ATOM 945 O O . ILE A 1 120 ? 4.525 1.840 2.100 1.00 98.69 120 ILE A O 1
ATOM 949 N N . ASN A 1 121 ? 4.843 -0.232 1.306 1.00 98.44 121 ASN A N 1
ATOM 950 C CA . ASN A 1 121 ? 5.892 0.154 0.373 1.00 98.44 121 ASN A CA 1
ATOM 951 C C . ASN A 1 121 ? 5.252 0.728 -0.897 1.00 98.44 121 ASN A C 1
ATOM 953 O O . ASN A 1 121 ? 4.572 0.034 -1.645 1.00 98.44 121 ASN A O 1
ATOM 957 N N . ARG A 1 122 ? 5.475 2.008 -1.179 1.00 97.94 122 ARG A N 1
ATOM 958 C CA . ARG A 1 122 ? 4.973 2.670 -2.388 1.00 97.94 122 ARG A CA 1
ATOM 959 C C . ARG A 1 122 ? 5.618 2.117 -3.652 1.00 97.94 122 ARG A C 1
ATOM 961 O O . ARG A 1 122 ? 5.028 2.274 -4.724 1.00 97.94 122 ARG A O 1
ATOM 968 N N . VAL A 1 123 ? 6.798 1.512 -3.558 1.00 97.88 123 VAL A N 1
ATOM 969 C CA . VAL A 1 123 ? 7.508 0.914 -4.691 1.00 97.88 123 VAL A CA 1
ATOM 970 C C . VAL A 1 123 ? 6.815 -0.382 -5.104 1.00 97.88 123 VAL A C 1
ATOM 972 O O . VAL A 1 123 ? 6.630 -1.283 -4.292 1.00 97.88 123 VAL A O 1
ATOM 975 N N . SER A 1 124 ? 6.425 -0.476 -6.376 1.00 97.06 124 SER A N 1
ATOM 976 C CA . SER A 1 124 ? 5.946 -1.735 -6.950 1.00 97.06 124 SER A CA 1
ATOM 977 C C . SER A 1 124 ? 7.096 -2.740 -7.034 1.00 97.06 124 SER A C 1
ATOM 979 O O . SER A 1 124 ? 8.113 -2.406 -7.654 1.00 97.06 124 SER A O 1
ATOM 981 N N . PRO A 1 125 ? 6.938 -3.975 -6.526 1.00 97.06 125 PRO A N 1
ATOM 982 C CA . PRO A 1 125 ? 7.916 -5.034 -6.765 1.00 97.06 125 PRO A CA 1
ATOM 983 C C . PRO A 1 125 ? 7.968 -5.456 -8.241 1.00 97.06 125 PRO A C 1
ATOM 985 O O . PRO A 1 125 ? 8.942 -6.063 -8.666 1.00 97.06 125 PRO A O 1
ATOM 988 N N . ILE A 1 126 ? 6.942 -5.119 -9.032 1.00 96.38 126 ILE A N 1
ATOM 989 C CA . ILE A 1 126 ? 6.818 -5.516 -10.439 1.00 96.38 126 ILE A CA 1
ATOM 990 C C . ILE A 1 126 ? 7.625 -4.591 -11.354 1.00 96.38 126 ILE A C 1
ATOM 992 O O . ILE A 1 126 ? 8.212 -5.036 -12.334 1.00 96.38 126 ILE A O 1
ATOM 996 N N . ASN A 1 127 ? 7.612 -3.282 -11.087 1.00 94.69 127 ASN A N 1
ATOM 997 C CA . ASN A 1 127 ? 8.149 -2.295 -12.032 1.00 94.69 127 ASN A CA 1
ATOM 998 C C . ASN A 1 127 ? 8.941 -1.144 -11.400 1.00 94.69 127 ASN A C 1
ATOM 1000 O O . ASN A 1 127 ? 9.276 -0.185 -12.096 1.00 94.69 127 ASN A O 1
ATOM 1004 N N . GLY A 1 128 ? 9.188 -1.183 -10.088 1.00 95.50 128 GLY A N 1
ATOM 1005 C CA . GLY A 1 128 ? 9.952 -0.156 -9.377 1.00 95.50 128 GLY A CA 1
ATOM 1006 C C . GLY A 1 128 ? 9.282 1.225 -9.331 1.00 95.50 128 GLY A C 1
ATOM 1007 O O . GLY A 1 128 ? 9.869 2.189 -8.837 1.00 95.50 128 GLY A O 1
ATOM 1008 N N . LYS A 1 129 ? 8.049 1.378 -9.843 1.00 95.19 129 LYS A N 1
ATOM 1009 C CA . LYS A 1 129 ? 7.333 2.660 -9.819 1.00 95.19 129 LYS A CA 1
ATOM 1010 C C . LYS A 1 129 ? 6.731 2.911 -8.446 1.00 95.19 129 LYS A C 1
ATOM 1012 O O . LYS A 1 129 ? 6.149 2.027 -7.818 1.00 95.19 129 LYS A O 1
ATOM 1017 N N . PHE A 1 130 ? 6.798 4.166 -8.026 1.00 96.62 130 PHE A N 1
ATOM 1018 C CA . PHE A 1 130 ? 6.155 4.629 -6.807 1.00 96.62 130 PHE A CA 1
ATOM 1019 C C . PHE A 1 130 ? 4.656 4.797 -7.048 1.00 96.62 130 PHE A C 1
ATOM 1021 O O . PHE A 1 130 ? 4.241 5.333 -8.076 1.00 96.62 130 PHE A O 1
ATOM 1028 N N . ALA A 1 131 ? 3.844 4.375 -6.084 1.00 95.88 131 ALA A N 1
ATOM 1029 C CA . ALA A 1 131 ? 2.418 4.642 -6.086 1.00 95.88 131 ALA A CA 1
ATOM 1030 C C . ALA A 1 131 ? 2.160 6.157 -6.004 1.00 95.88 131 ALA A C 1
ATOM 1032 O O . ALA A 1 131 ? 2.826 6.884 -5.245 1.00 95.88 131 ALA A O 1
ATOM 1033 N N . ASN A 1 132 ? 1.189 6.62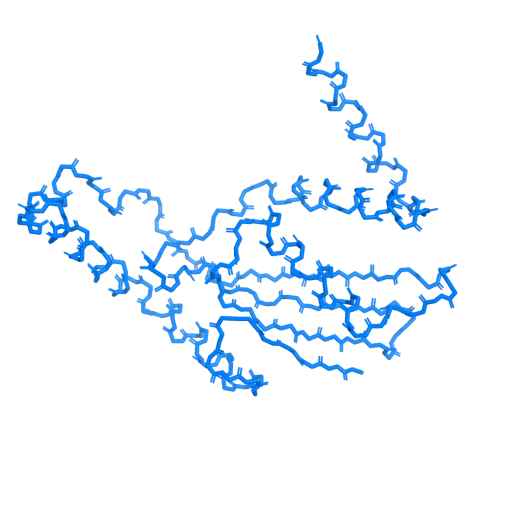3 -6.791 1.00 92.88 132 ASN A N 1
ATOM 1034 C CA . ASN A 1 132 ? 0.689 7.988 -6.709 1.00 92.88 132 ASN A CA 1
ATOM 1035 C C . ASN A 1 132 ? -0.303 8.086 -5.544 1.00 92.88 132 ASN A C 1
ATOM 1037 O O . ASN A 1 132 ? -1.353 7.449 -5.564 1.00 92.88 132 ASN A O 1
ATOM 1041 N N . VAL A 1 133 ? 0.057 8.889 -4.547 1.00 93.62 133 VAL A N 1
ATOM 1042 C CA . VAL A 1 133 ? -0.730 9.124 -3.326 1.00 93.62 133 VAL A CA 1
ATOM 1043 C C . VAL A 1 133 ? -1.442 10.477 -3.351 1.00 93.62 133 VAL A C 1
ATOM 1045 O O . VAL A 1 133 ? -1.991 10.908 -2.349 1.00 93.62 133 VAL A O 1
ATOM 1048 N N . GLY A 1 134 ? -1.435 11.176 -4.489 1.00 93.25 134 GLY A N 1
ATOM 1049 C CA . GLY A 1 134 ? -2.213 12.398 -4.650 1.00 93.25 134 GLY A CA 1
ATOM 1050 C C . GLY A 1 134 ? -3.706 12.117 -4.491 1.00 93.25 134 GLY A C 1
ATOM 1051 O O . GLY A 1 134 ? -4.221 11.148 -5.054 1.00 93.25 134 GLY A O 1
ATOM 1052 N N . ASN A 1 135 ? -4.392 12.986 -3.745 1.00 94.19 135 ASN A N 1
ATOM 1053 C CA . ASN A 1 135 ? -5.828 12.887 -3.466 1.00 94.19 135 ASN A CA 1
ATOM 1054 C C . ASN A 1 135 ? -6.256 11.547 -2.835 1.00 94.19 135 ASN A C 1
ATOM 1056 O O . ASN A 1 135 ? -7.400 11.118 -2.988 1.00 94.19 135 ASN A O 1
ATOM 1060 N N . ASP A 1 136 ? -5.352 10.877 -2.124 1.00 96.62 136 ASP A N 1
ATOM 1061 C CA . ASP A 1 136 ? -5.647 9.671 -1.351 1.00 96.62 136 ASP A CA 1
ATOM 1062 C C . ASP A 1 136 ? -6.741 9.908 -0.302 1.00 96.62 136 ASP A C 1
ATOM 1064 O O . ASP A 1 136 ? -7.638 9.083 -0.168 1.00 96.62 136 ASP A O 1
ATOM 1068 N N . TRP A 1 137 ? -6.756 11.074 0.344 1.00 96.12 137 TRP A N 1
ATOM 1069 C CA . TRP A 1 137 ? -7.791 11.486 1.291 1.00 96.12 137 TRP A CA 1
ATOM 1070 C C . TRP A 1 137 ? -9.206 11.411 0.701 1.00 96.12 137 TRP A C 1
ATOM 1072 O O . TRP A 1 137 ? -10.133 11.048 1.418 1.00 96.12 137 TRP A O 1
ATOM 1082 N N . LEU A 1 138 ? -9.393 11.678 -0.600 1.00 96.38 138 LEU A N 1
ATOM 1083 C CA . LEU A 1 138 ? -10.687 11.488 -1.264 1.00 96.38 138 LEU A CA 1
ATOM 1084 C C . LEU A 1 138 ? -11.020 10.003 -1.396 1.00 96.38 138 LEU A C 1
ATOM 1086 O O . LEU A 1 138 ? -12.128 9.597 -1.069 1.00 96.38 138 LEU A O 1
ATOM 1090 N N . LYS A 1 139 ? -10.070 9.171 -1.825 1.00 96.94 139 LYS A N 1
ATOM 1091 C CA . LYS A 1 139 ? -10.287 7.719 -1.941 1.00 96.94 139 LYS A CA 1
ATOM 1092 C C . LYS A 1 139 ? -10.648 7.102 -0.587 1.00 96.94 139 LYS A C 1
ATOM 1094 O O . LYS A 1 139 ? -11.595 6.330 -0.490 1.00 96.94 139 LYS A O 1
ATOM 1099 N N . LEU A 1 140 ? -9.933 7.503 0.459 1.00 97.75 140 LEU A N 1
ATOM 1100 C CA . LEU A 1 140 ? -10.132 7.031 1.828 1.00 97.75 140 LEU A CA 1
ATOM 1101 C C . LEU A 1 140 ? -11.419 7.568 2.440 1.00 97.75 140 LEU A C 1
ATOM 1103 O O . LEU A 1 140 ? -12.121 6.837 3.125 1.00 97.75 140 LEU A O 1
ATOM 1107 N N . SER A 1 141 ? -11.764 8.822 2.152 1.00 97.25 141 SER A N 1
ATOM 1108 C CA . SER A 1 141 ? -13.041 9.412 2.545 1.00 97.25 141 SER A CA 1
ATOM 1109 C C . SER A 1 141 ? -14.219 8.703 1.871 1.00 97.25 141 SER A C 1
ATOM 1111 O O . SER A 1 141 ? -15.216 8.426 2.529 1.00 97.25 141 SER A O 1
ATOM 1113 N N . ALA A 1 142 ? -14.107 8.356 0.584 1.00 96.88 142 ALA A N 1
ATOM 1114 C CA . ALA A 1 142 ? -15.126 7.574 -0.114 1.00 96.88 142 ALA A CA 1
ATOM 1115 C C . ALA A 1 142 ? -15.286 6.181 0.509 1.00 96.88 142 ALA A C 1
ATOM 1117 O O . ALA A 1 142 ? -16.406 5.781 0.821 1.00 96.88 142 ALA A O 1
ATOM 1118 N N . TRP A 1 143 ? -14.171 5.475 0.731 1.00 97.69 143 TRP A N 1
ATOM 1119 C CA . TRP A 1 143 ? -14.175 4.157 1.366 1.00 97.69 143 TRP A CA 1
ATOM 1120 C C . TRP A 1 143 ? -14.763 4.207 2.781 1.00 97.69 143 TRP A C 1
ATOM 1122 O O . TRP A 1 143 ? -15.630 3.405 3.107 1.00 97.69 143 TRP A O 1
ATOM 1132 N N . ALA A 1 144 ? -14.365 5.182 3.602 1.00 96.88 144 ALA A N 1
ATOM 1133 C CA . ALA A 1 144 ? -14.861 5.312 4.969 1.00 96.88 144 ALA A CA 1
ATOM 1134 C C . ALA A 1 144 ? -16.371 5.588 5.010 1.00 96.88 144 ALA A C 1
ATOM 1136 O O . ALA A 1 144 ? -17.064 5.026 5.851 1.00 96.88 144 ALA A O 1
ATOM 1137 N N . LEU A 1 145 ? -16.896 6.410 4.091 1.00 96.81 145 LEU A N 1
ATOM 1138 C CA . LEU A 1 145 ? -18.338 6.647 3.985 1.00 96.81 145 LEU A CA 1
ATOM 1139 C C . LEU A 1 145 ? -19.095 5.381 3.561 1.00 96.81 145 LEU A C 1
ATOM 1141 O O . LEU A 1 145 ? -20.150 5.086 4.116 1.00 96.81 145 LEU A O 1
ATOM 1145 N N . ASP A 1 146 ? -18.579 4.642 2.578 1.00 96.56 146 ASP A N 1
ATOM 1146 C CA . ASP A 1 146 ? -19.162 3.365 2.156 1.00 96.56 146 ASP A CA 1
ATOM 1147 C C . ASP A 1 146 ? -19.174 2.343 3.304 1.00 96.56 146 ASP A C 1
ATOM 1149 O O . ASP A 1 146 ? -20.208 1.748 3.606 1.00 96.56 146 ASP A O 1
ATOM 1153 N N . TYR A 1 147 ? -18.049 2.213 4.004 1.00 95.50 147 TYR A N 1
ATOM 1154 C CA . TYR A 1 147 ? -17.906 1.356 5.173 1.00 95.50 147 TYR A CA 1
ATOM 1155 C C . TYR A 1 147 ? -18.894 1.738 6.289 1.00 95.50 147 TYR A C 1
ATO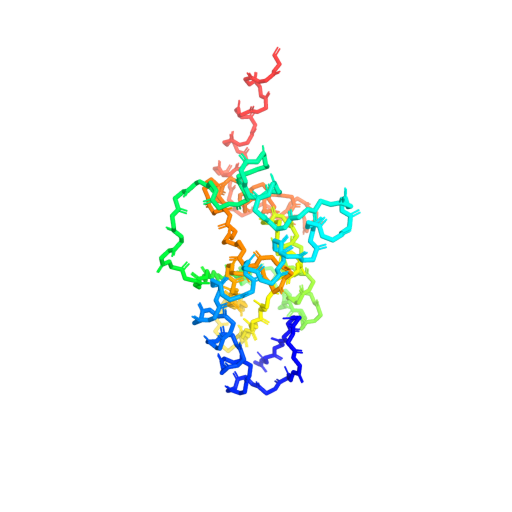M 1157 O O . TYR A 1 147 ? -19.575 0.879 6.852 1.00 95.50 147 TYR A O 1
ATOM 1165 N N . GLU A 1 148 ? -19.030 3.029 6.601 1.00 94.06 148 GLU A N 1
ATOM 1166 C CA . GLU A 1 148 ? -19.997 3.527 7.586 1.00 94.06 148 GLU A CA 1
ATOM 1167 C C . GLU A 1 148 ? -21.445 3.225 7.181 1.00 94.06 148 GLU A C 1
ATOM 1169 O O . GLU A 1 148 ? -22.231 2.789 8.023 1.00 94.06 148 GLU A O 1
ATOM 1174 N N . ARG A 1 149 ? -21.791 3.380 5.896 1.00 94.25 149 ARG A N 1
ATOM 1175 C CA . ARG A 1 149 ? -23.125 3.055 5.367 1.00 94.25 149 ARG A CA 1
ATOM 1176 C C . ARG A 1 149 ? -23.436 1.566 5.474 1.00 94.25 149 ARG A C 1
ATOM 1178 O O . ARG A 1 149 ? -24.484 1.210 6.001 1.00 94.25 149 ARG A O 1
ATOM 1185 N N . ARG A 1 150 ? -22.527 0.698 5.022 1.00 93.38 150 ARG A N 1
ATOM 1186 C CA . ARG A 1 150 ? -22.716 -0.765 5.063 1.00 93.38 150 ARG A CA 1
ATOM 1187 C C . ARG A 1 150 ? -22.748 -1.323 6.479 1.00 93.38 150 ARG A C 1
ATOM 1189 O O . ARG A 1 150 ? -23.422 -2.314 6.721 1.00 93.38 150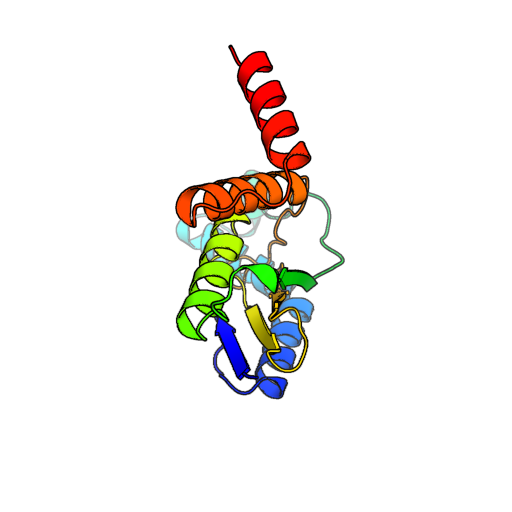 ARG A O 1
ATOM 1196 N N . THR A 1 151 ? -22.031 -0.691 7.405 1.00 89.06 151 THR A N 1
ATOM 1197 C CA . THR A 1 151 ? -22.055 -1.077 8.822 1.00 89.06 151 THR A CA 1
ATOM 1198 C C . THR A 1 151 ? -23.185 -0.412 9.607 1.00 89.06 151 THR A C 1
ATOM 1200 O O . THR A 1 151 ? -23.285 -0.653 10.800 1.00 89.06 151 THR A O 1
ATOM 1203 N N . GLY A 1 152 ? -24.031 0.410 8.972 1.00 86.00 152 GLY A N 1
ATOM 1204 C CA . GLY A 1 152 ? -25.219 1.002 9.597 1.00 86.00 152 GLY A CA 1
ATOM 1205 C C . GLY A 1 152 ? -24.945 2.164 10.557 1.00 86.00 152 GLY A C 1
ATOM 1206 O O . GLY A 1 152 ? -25.822 2.540 11.328 1.00 86.00 152 GLY A O 1
ATOM 1207 N N . HIS A 1 153 ? -23.747 2.755 10.532 1.00 84.19 153 HIS A N 1
ATOM 1208 C CA . HIS A 1 153 ? -23.342 3.773 11.502 1.00 84.19 153 HIS A CA 1
ATOM 1209 C C . HIS A 1 153 ? -22.505 4.874 10.850 1.00 84.19 153 HIS A C 1
ATOM 1211 O O . HIS A 1 153 ? -21.284 4.741 10.710 1.00 84.19 153 HIS A O 1
ATOM 1217 N N . ILE A 1 154 ? -23.157 5.987 10.517 1.00 91.19 154 ILE A N 1
ATOM 1218 C CA . ILE A 1 154 ? -22.491 7.216 10.083 1.00 91.19 154 ILE A CA 1
ATOM 1219 C C . ILE A 1 154 ? -21.959 7.950 11.313 1.00 91.19 154 ILE A C 1
ATOM 1221 O O . ILE A 1 154 ? -22.736 8.418 12.140 1.00 91.19 154 ILE A O 1
ATOM 1225 N N . LEU A 1 155 ? -20.634 8.050 11.433 1.00 89.75 155 LEU A N 1
ATOM 1226 C CA . LEU A 1 155 ? -19.986 8.783 12.526 1.00 89.75 155 LEU A CA 1
ATOM 1227 C C . LEU A 1 155 ? -19.580 10.196 12.101 1.00 89.75 155 LEU A C 1
ATOM 1229 O O . LEU A 1 155 ? -19.605 11.120 12.907 1.00 89.75 155 LEU A O 1
ATOM 1233 N N . CYS A 1 156 ? -19.215 10.381 10.831 1.00 93.44 156 CYS A N 1
ATOM 1234 C CA . CYS A 1 156 ? -18.797 11.672 10.299 1.00 93.44 156 CYS A CA 1
ATOM 1235 C C . CYS A 1 156 ? -19.846 12.223 9.324 1.00 93.44 156 CYS A C 1
ATOM 1237 O O . CYS A 1 156 ? -19.770 12.006 8.114 1.00 93.44 156 CYS A O 1
ATOM 1239 N N . PHE A 1 157 ? -20.818 12.977 9.843 1.00 94.62 157 PHE A N 1
ATOM 1240 C CA . PHE A 1 157 ? -21.847 13.619 9.014 1.00 94.62 157 PHE A CA 1
ATOM 1241 C C . PHE A 1 157 ? -21.251 14.573 7.973 1.00 94.62 157 PHE A C 1
ATOM 1243 O O . PHE A 1 157 ? -21.695 14.600 6.829 1.00 94.62 157 PHE A O 1
ATOM 1250 N N . GLU A 1 158 ? -20.186 15.297 8.320 1.00 96.00 158 GLU A N 1
ATOM 1251 C CA . GLU A 1 158 ? -19.508 16.193 7.382 1.00 96.00 158 GLU A CA 1
ATOM 1252 C C . GLU A 1 158 ? -18.932 15.442 6.168 1.00 96.00 158 GLU A C 1
ATOM 1254 O O . GLU A 1 158 ? -19.027 15.919 5.034 1.00 96.00 158 GLU A O 1
ATOM 1259 N N . ARG A 1 159 ? -18.389 14.232 6.366 1.00 96.00 159 ARG A N 1
ATOM 1260 C CA . ARG A 1 159 ? -17.940 13.367 5.265 1.00 96.00 159 ARG A CA 1
ATOM 1261 C C . ARG A 1 159 ? -19.092 13.069 4.311 1.00 96.00 159 ARG A C 1
ATOM 1263 O O . ARG A 1 159 ? -18.917 13.213 3.103 1.00 96.00 159 ARG A O 1
ATOM 1270 N N . MET A 1 160 ? -20.248 12.682 4.848 1.00 95.94 160 MET A N 1
ATOM 1271 C CA . MET A 1 160 ? -21.451 12.392 4.068 1.00 95.94 160 MET A CA 1
ATOM 1272 C C . MET A 1 160 ? -21.906 13.617 3.262 1.00 95.94 160 MET A C 1
ATOM 1274 O O . MET A 1 160 ? -21.968 13.536 2.035 1.00 95.94 160 MET A O 1
ATOM 1278 N N . LEU A 1 161 ? -22.098 14.763 3.925 1.00 95.56 161 LEU A N 1
ATOM 1279 C CA . LEU A 1 161 ? -22.532 16.019 3.298 1.00 95.56 161 LEU A CA 1
ATOM 1280 C C . LEU A 1 161 ? -21.564 16.479 2.199 1.00 95.56 161 LEU A C 1
ATOM 1282 O O . LEU A 1 161 ? -21.971 16.905 1.118 1.00 95.56 161 LEU A O 1
ATOM 1286 N N . ASN A 1 162 ? -20.256 16.360 2.437 1.00 95.31 162 ASN A N 1
ATOM 1287 C CA . ASN A 1 162 ? -19.246 16.714 1.443 1.00 95.31 162 ASN A CA 1
ATOM 1288 C C . ASN A 1 162 ? -19.296 15.794 0.212 1.00 95.31 162 ASN A C 1
ATOM 1290 O O . ASN A 1 162 ? -18.998 16.235 -0.898 1.00 95.31 162 ASN A O 1
ATOM 1294 N N . TRP A 1 163 ? -19.645 14.516 0.371 1.00 94.94 163 TRP A N 1
ATOM 1295 C CA . TRP A 1 163 ? -19.836 13.601 -0.759 1.00 94.94 163 TRP A CA 1
ATOM 1296 C C . TRP A 1 163 ? -21.139 13.842 -1.512 1.00 94.94 163 TRP A C 1
ATOM 1298 O O . TRP A 1 163 ? -21.135 13.736 -2.736 1.00 94.94 163 TRP A O 1
ATOM 1308 N N . GLU A 1 164 ? -22.214 14.209 -0.822 1.00 92.75 164 GLU A N 1
ATOM 1309 C CA . GLU A 1 164 ? -23.480 14.614 -1.444 1.00 92.75 164 GLU A CA 1
ATOM 1310 C C . GLU A 1 164 ? -23.286 15.847 -2.329 1.00 92.75 164 GLU A C 1
ATOM 1312 O O . GLU A 1 164 ? -23.604 15.795 -3.516 1.00 92.75 164 GLU A O 1
ATOM 1317 N N . LYS A 1 165 ? -22.618 16.893 -1.819 1.00 92.81 165 LYS A N 1
ATOM 1318 C CA . LYS A 1 165 ? -22.248 18.079 -2.615 1.00 92.81 165 LYS A CA 1
ATOM 1319 C C . LYS A 1 165 ? -21.435 17.713 -3.860 1.00 92.81 165 LYS A C 1
ATOM 1321 O O . LYS A 1 165 ? -21.720 18.181 -4.955 1.00 92.81 165 LYS A O 1
ATOM 1326 N N . ARG A 1 166 ? -20.430 16.837 -3.722 1.00 91.56 166 ARG A N 1
ATOM 1327 C CA . ARG A 1 166 ? -19.604 16.388 -4.861 1.00 91.56 166 ARG A CA 1
ATOM 1328 C C . ARG A 1 166 ? -20.384 15.600 -5.911 1.00 91.56 166 ARG A C 1
ATOM 1330 O O . ARG A 1 166 ? -19.963 15.608 -7.063 1.00 91.56 166 ARG A O 1
ATOM 1337 N N . ARG A 1 167 ? -21.442 14.882 -5.523 1.00 87.31 167 ARG A N 1
ATOM 1338 C CA . ARG A 1 167 ? -22.316 14.152 -6.453 1.00 87.31 167 ARG A CA 1
ATOM 1339 C C . ARG A 1 167 ? -23.242 15.112 -7.191 1.00 87.31 167 ARG A C 1
ATOM 1341 O O . ARG A 1 167 ? -23.267 15.053 -8.410 1.00 87.31 167 ARG A O 1
ATOM 1348 N N . GLY A 1 168 ? -23.864 16.053 -6.479 1.00 75.75 168 GLY A N 1
ATOM 1349 C CA . GLY A 1 168 ? -24.737 17.065 -7.086 1.00 75.75 168 GLY A CA 1
ATOM 1350 C C . GLY A 1 168 ? -24.028 18.033 -8.043 1.00 75.75 168 GLY A C 1
ATOM 1351 O O . GLY A 1 168 ? -24.673 18.608 -8.898 1.00 75.75 168 GLY A O 1
ATOM 1352 N N . HIS A 1 169 ? -22.703 18.201 -7.947 1.00 66.12 169 HIS A N 1
ATOM 1353 C CA . HIS A 1 169 ? -21.917 18.963 -8.934 1.00 66.12 169 HIS A CA 1
ATOM 1354 C C . HIS A 1 169 ? -21.531 18.170 -10.197 1.00 66.12 169 HIS A C 1
ATOM 1356 O O . HIS A 1 169 ? -20.888 18.726 -11.086 1.00 66.12 169 HIS A O 1
ATOM 1362 N N . ARG A 1 170 ? -21.800 16.860 -10.240 1.00 61.31 170 ARG A N 1
ATOM 1363 C CA . ARG A 1 170 ? -21.507 15.994 -11.398 1.00 61.31 170 ARG A CA 1
ATOM 1364 C C . ARG A 1 170 ? -22.744 15.694 -12.246 1.00 61.31 170 ARG A C 1
ATOM 1366 O O . ARG A 1 170 ? -22.583 15.061 -13.287 1.00 61.31 170 ARG A O 1
ATOM 1373 N N . GLU A 1 171 ? -23.914 16.104 -11.771 1.00 47.03 171 GLU A N 1
ATOM 1374 C CA . GLU A 1 171 ? -25.194 16.121 -12.488 1.00 47.03 171 GLU A CA 1
ATOM 1375 C C . GLU A 1 171 ? -25.393 17.502 -13.122 1.00 47.03 171 GLU A C 1
ATOM 1377 O O . GLU A 1 171 ? -25.896 17.541 -14.265 1.00 47.03 171 GLU A O 1
#

pLDDT: mean 94.26, std 7.56, range [47.03, 98.75]

Mean predicted aligned error: 4.01 Å

Secondary structure (DSSP, 8-state):
-EEEEES-S-S-HHHHHHHHHHHHHTHHHHHHHHHHHHHHHTT--HHHHHHHH-TT-SPPP---EEEEEEE--GGGSSPPPHHHHHHHHHHHHHHHT-TTS-EEEEEE-SSSS-EEEEEEE-B-TTT-PBPP-TTHHHHHHHHHHHHHHHTT----HHHHHHHHHHHHT--

Nearest PDB structures (foldseek):
  5zok-assembly1_B  TM=5.032E-01  e=4.169E-01  Homo sapiens
  2laf-assembly1_A  TM=3.559E-01  e=1.008E+00  Escherichia coli K-12
  2ldk-assembly1_A  TM=4.209E-01  e=2.435E+00  Paenarthrobacter aurescens TC1
  3uid-assembly2_B  TM=4.352E-01  e=3.465E+00  Mycolicibacterium smegmatis MC2 155
  3uid-assembly1_A  TM=3.958E-01  e=3.267E+00  Mycolicibacterium smegmatis MC2 155

Solvent-accessible surface area (backbone atoms only — not comparable to full-atom values): 9782 Å² total; per-residue (Å²): 110,54,72,49,62,36,80,53,102,44,79,50,68,71,61,35,51,52,55,49,50,50,51,53,74,42,21,64,57,37,30,51,52,36,50,46,52,50,11,55,76,67,76,39,55,55,68,57,34,45,72,74,66,44,82,76,69,73,83,82,81,87,69,48,70,44,76,52,72,53,72,47,69,61,88,64,83,62,80,80,50,73,66,56,54,51,50,54,50,53,53,48,34,48,65,65,71,42,77,75,23,35,30,47,34,44,34,45,60,89,53,76,51,35,31,36,36,42,44,30,36,31,35,30,81,76,46,23,47,59,63,78,66,79,71,42,68,55,48,51,50,53,50,52,52,51,51,20,59,78,69,74,49,80,83,55,64,67,60,53,54,56,50,52,54,59,51,66,75,74,112

Radius of gyration: 19.47 Å; Cα contacts (8 Å, |Δi|>4): 214; chains: 1; bounding box: 43×32×54 Å

Foldseek 3Di:
DAKAKA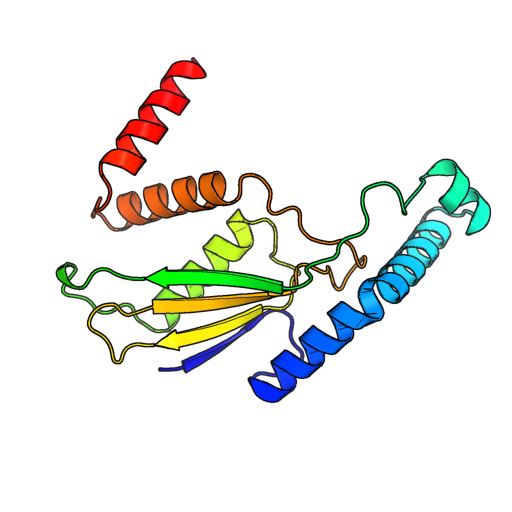LAPDRDLVVLVVVLVVCLVCLVVLQLVLLCVVCVVVVHDSVVSCVPVVSVDDDDDDDFKDKDKDKDALVVVDDDDPVRQVVLVCVLCVLQVNNQWIWMKDWDPPDSITMIMIITGQQRSNNSDGRDCPPSVVSVLVSVVVVCVVSVHDPDVVSVVVVVVVVVVVD

Sequence (171 aa):
DFTETRNLPTRDPHKALRCMQWLAAHAQDVRLAAAAAAARAAGMSYEDYVRTKNPFRGRRGVKPVYTMSIAWHPTKNDKPSREHMIAAADEVIRALGMTDRQCLMVAHTDTPHPHIHLIINRVSPINGKFANVGNDWLKLSAWALDYERRTGHILCFERMLNWEKRRGHRE